Protein AF-A0A2A9NDW4-F1 (afdb_monomer_lite)

Sequence (155 aa):
MDPLLYSLLLFYYLFQILFYPLWMMVGGAGGGTKEPDWSLDQALAQIQQLLGTVNSLQHTITQQGQTIAQLQAQAVATPSSSGTPFHGPKMAMLLIYDGSMATCEGFINSCCLYISAKPQEFPNLQIKITWVLGFMQTGMAQLFWDHFLTYMATL

Secondary structure (DSSP, 8-state):
--HHHHHHHHHHHHHHHHHHHHHTTSS------------HHHHHHHHHHHHHHHHHHHHHHHHHHHHHHHHHHHHTTS------------PPPPPPP---HHHHHHHHHHHHHHHHH-GGG--SHHHHHHHHHTT--SHHHHHHHHHHHHHHHT-

Radius of gyration: 23.34 Å; chains: 1; bounding box: 51×56×49 Å

Organism: NCBI:txid703135

Foldseek 3Di:
DDPVVVVLVVVVVVLCVVCVVVVVVPDDDDDDDPDPPDDPVNVVVVVVVVVVVVVVVVVVVVVVVVVVVVVVVVVVPDDDDDDDDPPDDPQPDQAQDQSDPVCSVVNVVSLVVVCVVCVVCVVDPVSSVVVSLVSQVHHPSNVVSVVVVVVVVVD

pLDDT: mean 70.61, std 15.89, range [37.47, 95.75]

Structure (mmCIF, N/CA/C/O backbone):
data_AF-A0A2A9NDW4-F1
#
_entry.id   AF-A0A2A9NDW4-F1
#
loop_
_atom_site.group_PDB
_atom_site.id
_atom_site.type_symbol
_atom_site.label_atom_id
_atom_site.label_alt_id
_atom_site.label_comp_id
_atom_site.label_asym_id
_atom_site.label_entity_id
_atom_site.label_seq_id
_atom_site.pdbx_PDB_ins_code
_atom_site.Cartn_x
_atom_site.Cartn_y
_atom_site.Cartn_z
_atom_site.occupancy
_atom_site.B_iso_or_equiv
_atom_site.auth_seq_id
_atom_site.auth_comp_id
_atom_site.auth_asym_id
_atom_site.auth_atom_id
_atom_site.pdbx_PDB_model_num
ATOM 1 N N . MET A 1 1 ? 1.323 8.351 12.277 1.00 49.44 1 MET A N 1
ATOM 2 C CA . MET A 1 1 ? 1.410 7.766 10.923 1.00 49.44 1 MET A CA 1
ATOM 3 C C . MET A 1 1 ? 0.989 6.312 11.029 1.00 49.44 1 MET A C 1
ATOM 5 O O . MET A 1 1 ? 1.473 5.640 11.931 1.00 49.44 1 MET A O 1
ATOM 9 N N . ASP A 1 2 ? 0.030 5.873 10.216 1.00 57.97 2 ASP A N 1
ATOM 10 C CA . ASP A 1 2 ? -0.610 4.560 10.365 1.00 57.97 2 ASP A CA 1
ATOM 11 C C . ASP A 1 2 ? 0.348 3.418 9.946 1.00 57.97 2 ASP A C 1
ATOM 13 O O . ASP A 1 2 ? 0.918 3.489 8.853 1.00 57.97 2 ASP A O 1
ATOM 17 N N . PRO A 1 3 ? 0.557 2.368 10.765 1.00 50.66 3 PRO A N 1
ATOM 18 C CA . PRO A 1 3 ? 1.447 1.246 10.435 1.00 50.66 3 PRO A CA 1
ATOM 19 C C . PRO A 1 3 ? 1.051 0.499 9.152 1.00 50.66 3 PRO A C 1
ATOM 21 O O . PRO A 1 3 ? 1.903 -0.082 8.474 1.00 50.66 3 PRO A O 1
ATOM 24 N N . LEU A 1 4 ? -0.237 0.539 8.793 1.00 54.03 4 LEU A N 1
ATOM 25 C CA . LEU A 1 4 ? -0.720 0.004 7.523 1.00 54.03 4 LEU A CA 1
ATOM 26 C C . LEU A 1 4 ? -0.234 0.808 6.333 1.00 54.03 4 LEU A C 1
ATOM 28 O O . LEU A 1 4 ? 0.123 0.220 5.318 1.00 54.03 4 LEU A O 1
ATOM 32 N N . LEU A 1 5 ? -0.188 2.133 6.471 1.00 56.06 5 LEU A N 1
ATOM 33 C CA . LEU A 1 5 ? 0.316 3.007 5.428 1.00 56.06 5 LEU A CA 1
ATOM 34 C C . LEU A 1 5 ? 1.780 2.672 5.154 1.00 56.06 5 LEU A C 1
ATOM 36 O O . LEU A 1 5 ? 2.146 2.536 4.001 1.00 56.06 5 LEU A O 1
ATOM 40 N N . TYR A 1 6 ? 2.589 2.445 6.195 1.00 64.25 6 TYR A N 1
ATOM 41 C CA . TYR A 1 6 ? 3.998 2.073 6.039 1.00 64.25 6 TYR A CA 1
ATOM 42 C C . TYR A 1 6 ? 4.167 0.725 5.333 1.00 64.25 6 TYR A C 1
ATOM 44 O O . TYR A 1 6 ? 4.994 0.606 4.439 1.00 64.25 6 TYR A O 1
ATOM 52 N N . SER A 1 7 ? 3.349 -0.272 5.688 1.00 57.53 7 SER A N 1
ATOM 53 C CA . SER A 1 7 ? 3.393 -1.591 5.045 1.00 57.53 7 SER A CA 1
ATOM 54 C C . SER A 1 7 ? 2.930 -1.520 3.586 1.00 57.53 7 SER A C 1
ATOM 56 O O . SER A 1 7 ? 3.605 -2.049 2.715 1.00 57.53 7 SER A O 1
ATOM 58 N N . LEU A 1 8 ? 1.834 -0.809 3.293 1.00 62.78 8 LEU A N 1
ATOM 59 C CA . LEU A 1 8 ? 1.307 -0.594 1.937 1.00 62.78 8 LEU A CA 1
ATOM 60 C C . LEU A 1 8 ? 2.217 0.286 1.074 1.00 62.78 8 LEU A C 1
ATOM 62 O O . LEU A 1 8 ? 2.369 0.009 -0.111 1.00 62.78 8 LEU A O 1
ATOM 66 N N . LEU A 1 9 ? 2.879 1.285 1.661 1.00 60.91 9 LEU A N 1
ATOM 67 C CA . LEU A 1 9 ? 3.953 2.041 1.016 1.00 60.91 9 LEU A CA 1
ATOM 68 C C . LEU A 1 9 ? 5.146 1.140 0.729 1.00 60.91 9 LEU A C 1
ATOM 70 O O . LEU A 1 9 ? 5.694 1.222 -0.360 1.00 60.91 9 LEU A O 1
ATOM 74 N N . LEU A 1 10 ? 5.529 0.260 1.656 1.00 64.38 10 LEU A N 1
ATOM 75 C CA . LEU A 1 10 ? 6.597 -0.705 1.416 1.00 64.38 10 LEU A CA 1
ATOM 76 C C . LEU A 1 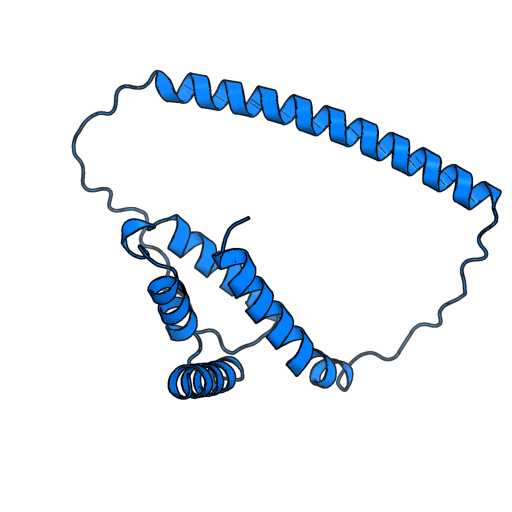10 ? 6.224 -1.644 0.260 1.00 64.38 10 LEU A C 1
ATOM 78 O O . LEU A 1 10 ? 7.049 -1.843 -0.621 1.00 64.38 10 LEU A O 1
ATOM 82 N N . PHE A 1 11 ? 4.977 -2.134 0.203 1.00 65.38 11 PHE A N 1
ATOM 83 C CA . PHE A 1 11 ? 4.450 -2.917 -0.925 1.00 65.38 11 PHE A CA 1
ATOM 84 C C . PHE A 1 11 ? 4.488 -2.122 -2.243 1.00 65.38 11 PHE A C 1
ATOM 86 O O . PHE A 1 11 ? 4.979 -2.637 -3.245 1.00 65.38 11 PHE A O 1
ATOM 93 N N . TYR A 1 12 ? 4.035 -0.864 -2.241 1.00 63.75 12 TYR A N 1
ATOM 94 C CA . TYR A 1 12 ? 4.072 0.033 -3.401 1.00 63.75 12 TYR A CA 1
ATOM 95 C C . TYR A 1 12 ? 5.506 0.287 -3.885 1.00 63.75 12 TYR A C 1
ATOM 97 O O . TYR A 1 12 ? 5.789 0.140 -5.072 1.00 63.75 12 TYR A O 1
ATOM 105 N N . TYR A 1 13 ? 6.434 0.595 -2.975 1.00 62.12 13 TYR A N 1
ATOM 106 C CA . TYR A 1 13 ? 7.842 0.816 -3.301 1.00 62.12 13 TYR A CA 1
ATOM 107 C C . TYR A 1 13 ? 8.533 -0.463 -3.775 1.00 62.12 13 TYR A C 1
ATOM 109 O O . TYR A 1 13 ? 9.346 -0.385 -4.690 1.00 62.12 13 TYR A O 1
ATOM 117 N N . LEU A 1 14 ? 8.206 -1.637 -3.221 1.00 62.69 14 LEU A N 1
ATOM 118 C CA . LEU A 1 14 ? 8.766 -2.909 -3.690 1.00 62.69 14 LEU A CA 1
ATOM 119 C C . LEU A 1 14 ? 8.288 -3.228 -5.110 1.00 62.69 14 LEU A C 1
ATOM 121 O O . LEU A 1 14 ? 9.103 -3.575 -5.962 1.00 62.69 14 LEU A O 1
ATOM 125 N N . PHE A 1 15 ? 6.993 -3.044 -5.388 1.00 59.75 15 PHE A N 1
ATOM 126 C CA . PHE A 1 15 ? 6.433 -3.200 -6.732 1.00 59.75 15 PHE A CA 1
ATOM 127 C C . PHE A 1 15 ? 7.026 -2.190 -7.716 1.00 59.75 15 PHE A C 1
ATOM 129 O O . PHE A 1 15 ? 7.418 -2.562 -8.820 1.00 59.75 15 PHE A O 1
ATOM 136 N N . GLN A 1 16 ? 7.158 -0.927 -7.310 1.00 54.41 16 GLN A N 1
ATOM 137 C CA . GLN A 1 16 ? 7.787 0.096 -8.131 1.00 54.41 16 GLN A CA 1
ATOM 138 C C . GLN A 1 16 ? 9.257 -0.258 -8.406 1.00 54.41 16 GLN A C 1
ATOM 140 O O . GLN A 1 16 ? 9.672 -0.274 -9.551 1.00 54.41 16 GLN A O 1
ATOM 145 N N . ILE A 1 17 ? 10.055 -0.641 -7.414 1.00 56.62 17 ILE A N 1
ATOM 146 C CA . ILE A 1 17 ? 11.479 -0.947 -7.629 1.00 56.62 17 ILE A CA 1
ATOM 147 C C . ILE A 1 17 ? 11.681 -2.201 -8.500 1.00 56.62 17 ILE A C 1
ATOM 149 O O . ILE A 1 17 ? 12.557 -2.202 -9.363 1.00 56.62 17 ILE A O 1
ATOM 153 N N . LEU A 1 18 ? 10.872 -3.249 -8.316 1.00 57.78 18 LEU A N 1
ATOM 154 C CA . LEU A 1 18 ? 11.007 -4.507 -9.063 1.00 57.78 18 LEU A CA 1
ATOM 155 C C . LEU A 1 18 ? 10.470 -4.428 -10.500 1.00 57.78 18 LEU A C 1
ATOM 157 O O . LEU A 1 18 ? 11.050 -5.044 -11.392 1.00 57.78 18 LEU A O 1
ATOM 161 N N . PHE A 1 19 ? 9.394 -3.674 -10.750 1.00 54.53 19 PHE A N 1
ATOM 162 C CA . PHE A 1 19 ? 8.691 -3.701 -12.043 1.00 54.53 19 PHE A CA 1
ATOM 163 C C . PHE A 1 19 ? 8.851 -2.435 -12.897 1.00 54.53 19 PHE A C 1
ATOM 165 O O . PHE A 1 19 ? 8.685 -2.504 -14.117 1.00 54.53 19 PHE A O 1
ATOM 172 N N . TYR A 1 20 ? 9.247 -1.298 -12.318 1.00 57.59 20 TYR A N 1
ATOM 173 C CA . TYR A 1 20 ? 9.575 -0.081 -13.073 1.00 57.59 20 TYR A CA 1
ATOM 174 C C . TYR A 1 20 ? 10.709 -0.259 -14.107 1.00 57.59 20 TYR A C 1
ATOM 176 O O . TYR A 1 20 ? 10.574 0.293 -15.202 1.00 57.59 20 TYR A O 1
ATOM 184 N N . PRO A 1 21 ? 11.778 -1.058 -13.873 1.00 53.12 21 PRO A N 1
ATOM 185 C CA . PRO A 1 21 ? 12.776 -1.305 -14.918 1.00 53.12 21 PRO A CA 1
ATOM 186 C C . PRO A 1 21 ? 12.240 -2.146 -16.090 1.00 53.12 21 PRO A C 1
ATOM 188 O O . PRO A 1 21 ? 12.686 -1.952 -17.218 1.00 53.12 21 PRO A O 1
ATOM 191 N N . LEU A 1 22 ? 11.254 -3.026 -15.868 1.00 49.81 22 LEU A N 1
ATOM 192 C CA . LEU A 1 22 ? 10.623 -3.799 -16.947 1.00 49.81 22 LEU A CA 1
ATOM 193 C C . LEU A 1 22 ? 9.665 -2.938 -17.793 1.00 49.81 22 LEU A C 1
ATOM 195 O O . LEU A 1 22 ? 9.569 -3.129 -19.003 1.00 49.81 22 LEU A O 1
ATOM 199 N N . TRP A 1 23 ? 8.988 -1.965 -17.173 1.00 49.06 23 TRP A N 1
ATOM 200 C CA . TRP A 1 23 ? 8.087 -1.020 -17.849 1.00 49.06 23 TRP A CA 1
ATOM 201 C C . TRP A 1 23 ? 8.849 -0.020 -18.733 1.00 49.06 23 TRP A C 1
ATOM 203 O O . TRP A 1 23 ? 8.456 0.240 -19.870 1.00 49.06 23 TRP A O 1
ATOM 213 N N . MET A 1 24 ? 9.975 0.509 -18.242 1.00 48.28 24 MET A N 1
ATOM 214 C CA . MET A 1 24 ? 10.805 1.496 -18.955 1.00 48.28 24 MET A CA 1
ATOM 215 C C . MET A 1 24 ? 11.462 0.960 -20.237 1.00 48.28 24 MET A C 1
ATOM 217 O O . MET A 1 24 ? 11.920 1.751 -21.058 1.00 48.28 24 MET A O 1
ATOM 221 N N . MET A 1 25 ? 11.485 -0.358 -20.456 1.00 47.88 25 MET A N 1
ATOM 222 C CA . MET A 1 25 ? 12.029 -0.951 -21.683 1.00 47.88 25 MET A CA 1
ATOM 223 C C . MET A 1 25 ? 10.983 -1.137 -22.799 1.00 47.88 25 MET A C 1
ATOM 225 O O . MET A 1 25 ? 11.345 -1.535 -23.903 1.00 47.88 25 MET A O 1
ATOM 229 N N . VAL A 1 26 ? 9.701 -0.834 -22.538 1.00 53.34 26 VAL A N 1
ATOM 230 C CA . VAL A 1 26 ? 8.576 -1.067 -23.474 1.00 53.34 26 VAL A CA 1
ATOM 231 C C . VAL A 1 26 ? 7.783 0.214 -23.800 1.00 53.34 26 VAL A C 1
ATOM 233 O O . VAL A 1 26 ? 6.721 0.154 -24.415 1.00 53.34 26 VAL A O 1
ATOM 236 N N . GLY A 1 27 ? 8.294 1.416 -23.504 1.00 48.34 27 GLY A N 1
ATOM 237 C CA . GLY A 1 27 ? 7.639 2.616 -24.035 1.00 48.34 27 GLY A CA 1
ATOM 238 C C . GLY A 1 27 ? 8.246 3.960 -23.661 1.00 48.34 27 GLY A C 1
ATOM 239 O O . GLY A 1 27 ? 8.223 4.347 -22.499 1.00 48.34 27 GLY A O 1
ATOM 240 N N . GLY A 1 28 ? 8.656 4.717 -24.684 1.00 39.78 28 GLY A N 1
ATOM 241 C CA . GLY A 1 28 ? 8.665 6.182 -24.620 1.00 39.78 28 GLY A CA 1
ATOM 242 C C . GLY A 1 28 ? 9.989 6.862 -24.952 1.00 39.78 28 GLY A C 1
ATOM 243 O O . GLY A 1 28 ? 10.587 7.505 -24.098 1.00 39.78 28 GLY A O 1
ATOM 244 N N . ALA A 1 29 ? 10.416 6.785 -26.213 1.00 51.41 29 ALA A N 1
ATOM 245 C CA . ALA A 1 29 ? 11.373 7.733 -26.770 1.00 51.41 29 ALA A CA 1
ATOM 246 C C . ALA A 1 29 ? 10.713 9.112 -26.957 1.00 51.41 29 ALA A C 1
ATOM 248 O O . ALA A 1 29 ? 9.638 9.199 -27.550 1.00 51.41 29 ALA A O 1
ATOM 249 N N . GLY A 1 30 ? 11.399 10.181 -26.542 1.00 42.00 30 GLY A N 1
ATOM 250 C CA . GLY A 1 30 ? 11.176 11.523 -27.086 1.00 42.00 30 GLY A CA 1
ATOM 251 C C . GLY A 1 30 ? 11.212 12.660 -26.068 1.00 42.00 30 GLY A C 1
ATOM 252 O O . GLY A 1 30 ? 10.313 12.789 -25.246 1.00 42.00 30 GLY A O 1
ATOM 253 N N . GLY A 1 31 ? 12.188 13.558 -26.223 1.00 41.12 31 GLY A N 1
ATOM 254 C CA . GLY A 1 31 ? 12.042 14.952 -25.792 1.00 41.12 31 GLY A CA 1
ATOM 255 C C . GLY A 1 31 ? 13.272 15.516 -25.098 1.00 41.12 31 GLY A C 1
ATOM 256 O O . GLY A 1 31 ? 13.439 15.349 -23.897 1.00 41.12 31 GLY A O 1
ATOM 257 N N . GLY A 1 32 ? 14.122 16.198 -25.868 1.00 47.66 32 GLY A N 1
ATOM 258 C CA . GLY A 1 32 ? 15.352 16.827 -25.397 1.00 47.66 32 GLY A CA 1
ATOM 259 C C . GLY A 1 32 ? 15.128 17.853 -24.288 1.00 47.66 32 GLY A C 1
ATOM 260 O O . GLY A 1 32 ? 14.300 18.757 -24.399 1.00 47.66 32 GLY A O 1
ATOM 261 N N . THR A 1 33 ? 15.926 17.736 -23.236 1.00 37.47 33 THR A N 1
ATOM 262 C CA . THR A 1 33 ? 16.025 18.725 -22.170 1.00 37.47 33 THR A CA 1
ATOM 263 C C . THR A 1 33 ? 16.878 19.888 -22.662 1.00 37.47 33 THR A C 1
ATOM 265 O O . THR A 1 33 ? 18.104 19.795 -22.709 1.00 37.47 33 THR A O 1
ATOM 268 N N . LYS A 1 34 ? 16.231 20.992 -23.044 1.00 47.59 34 LYS A N 1
ATOM 269 C CA . LYS A 1 34 ? 16.889 22.298 -22.991 1.00 47.59 34 LYS A CA 1
ATOM 270 C C . LYS A 1 34 ? 17.051 22.636 -21.514 1.00 47.59 34 LYS A C 1
ATOM 272 O O . LYS A 1 34 ? 16.051 22.754 -20.809 1.00 47.59 34 LYS A O 1
ATOM 277 N N . GLU A 1 35 ? 18.295 22.713 -21.059 1.00 49.81 35 GLU A N 1
ATOM 278 C CA . GLU A 1 35 ? 18.628 23.213 -19.729 1.00 49.81 35 GLU A CA 1
ATOM 279 C C . GLU A 1 35 ? 17.950 24.578 -19.516 1.00 49.81 35 GLU A C 1
ATOM 281 O O . GLU A 1 35 ? 18.068 25.454 -20.379 1.00 49.81 35 GLU A O 1
ATOM 286 N N . PRO A 1 36 ? 17.191 24.772 -18.425 1.00 54.62 36 PRO A N 1
ATOM 287 C CA . PRO A 1 36 ? 16.681 26.086 -18.085 1.00 54.62 36 PRO A CA 1
ATOM 288 C C . PRO A 1 36 ? 17.848 26.940 -17.581 1.00 54.62 36 PRO A C 1
ATOM 290 O O . PRO A 1 36 ? 18.411 26.671 -16.521 1.00 54.62 36 PRO A O 1
ATOM 293 N N . ASP A 1 37 ? 18.207 27.959 -18.357 1.00 51.44 37 ASP A N 1
ATOM 294 C CA . ASP A 1 37 ? 19.115 29.032 -17.957 1.00 51.44 37 ASP A CA 1
ATOM 295 C C . ASP A 1 37 ? 18.485 29.780 -16.771 1.00 51.44 37 ASP A C 1
ATOM 297 O O . ASP A 1 37 ? 17.542 30.557 -16.928 1.00 51.44 37 ASP A O 1
ATOM 301 N N . TRP A 1 38 ? 18.909 29.449 -15.552 1.00 62.22 38 TRP A N 1
ATOM 302 C CA . TRP A 1 38 ? 18.424 30.088 -14.335 1.00 62.22 38 TRP A CA 1
ATOM 303 C C . TRP A 1 38 ? 19.325 31.283 -14.021 1.00 62.22 38 TRP A C 1
ATOM 305 O O . TRP A 1 38 ? 20.492 31.139 -13.673 1.00 62.22 38 TRP A O 1
ATOM 315 N N . SER A 1 39 ? 18.776 32.492 -14.111 1.00 78.31 39 SER A N 1
ATOM 316 C CA . SER A 1 39 ? 19.431 33.677 -13.551 1.00 78.31 39 SER A CA 1
ATOM 317 C C . SER A 1 39 ? 19.226 33.721 -12.028 1.00 78.31 39 SER A C 1
ATOM 319 O O . SER A 1 39 ? 18.146 33.391 -11.530 1.00 78.31 39 SER A O 1
ATOM 321 N N . LEU A 1 40 ? 20.246 34.140 -11.267 1.00 75.75 40 LEU A N 1
ATOM 322 C CA . LEU A 1 40 ? 20.221 34.221 -9.795 1.00 75.75 40 LEU A CA 1
ATOM 323 C C . LEU A 1 40 ? 19.044 35.070 -9.273 1.00 75.75 40 LEU A C 1
ATOM 325 O O . LEU A 1 40 ? 18.391 34.699 -8.297 1.00 75.75 40 LEU A O 1
ATOM 329 N N . ASP A 1 41 ? 18.728 36.169 -9.960 1.00 78.75 41 ASP A N 1
ATOM 330 C CA . ASP A 1 41 ? 17.586 37.034 -9.642 1.00 78.75 41 ASP A CA 1
ATOM 331 C C . ASP A 1 41 ? 16.243 36.315 -9.812 1.00 78.75 41 ASP A C 1
ATOM 333 O O . ASP A 1 41 ? 15.319 36.483 -9.012 1.00 78.75 41 ASP A O 1
ATOM 337 N N . GLN A 1 42 ? 16.139 35.451 -10.822 1.00 80.88 42 GLN A N 1
ATOM 338 C CA . GLN A 1 42 ? 14.939 34.658 -11.064 1.00 80.88 42 GLN A CA 1
ATOM 339 C C . GLN A 1 42 ? 14.757 33.582 -9.986 1.00 80.88 42 GLN A C 1
ATOM 341 O O . GLN A 1 42 ? 13.636 33.352 -9.531 1.00 80.88 42 GLN A O 1
ATOM 346 N N . ALA A 1 43 ? 15.850 32.964 -9.530 1.00 82.62 43 ALA A N 1
ATOM 347 C CA . ALA A 1 43 ? 15.813 32.011 -8.424 1.00 82.62 43 ALA A CA 1
ATOM 348 C C . ALA A 1 43 ? 15.368 32.682 -7.110 1.00 82.62 43 ALA A C 1
ATOM 350 O O . ALA A 1 43 ? 14.521 32.146 -6.394 1.00 82.62 43 ALA A O 1
ATOM 351 N N . LEU A 1 44 ? 15.866 33.889 -6.823 1.00 87.12 44 LEU A N 1
ATOM 352 C CA . LEU A 1 44 ? 15.460 34.679 -5.655 1.00 87.12 44 LEU A CA 1
ATOM 353 C C . LEU A 1 44 ? 13.968 35.039 -5.682 1.00 87.12 44 LEU A C 1
ATOM 355 O O . LEU A 1 44 ? 13.281 34.863 -4.673 1.00 87.12 44 LEU A O 1
ATOM 359 N N . ALA A 1 45 ? 13.444 35.467 -6.834 1.00 88.25 45 ALA A N 1
ATOM 360 C CA . ALA A 1 45 ? 12.020 35.759 -6.991 1.00 88.25 45 ALA A CA 1
ATOM 361 C C . ALA A 1 45 ? 11.139 34.515 -6.760 1.00 88.25 45 ALA A C 1
ATOM 363 O O . ALA A 1 45 ? 10.115 34.596 -6.078 1.00 88.25 45 ALA A O 1
ATOM 364 N N . GLN A 1 46 ? 11.557 33.344 -7.257 1.00 87.00 46 GLN A N 1
ATOM 365 C CA . GLN A 1 46 ? 10.823 32.094 -7.033 1.00 87.00 46 GLN A CA 1
ATOM 366 C C . GLN A 1 46 ? 10.813 31.667 -5.561 1.00 87.00 46 GLN A C 1
ATOM 368 O O . GLN A 1 46 ? 9.775 31.233 -5.057 1.00 87.00 46 GLN A O 1
ATOM 373 N N . ILE A 1 47 ? 11.927 31.836 -4.844 1.00 91.00 47 ILE A N 1
ATOM 374 C CA . ILE A 1 47 ? 12.003 31.527 -3.409 1.00 91.00 47 ILE A CA 1
ATOM 375 C C . ILE A 1 47 ? 11.060 32.434 -2.608 1.00 91.00 47 ILE A C 1
ATOM 377 O O . ILE A 1 47 ? 10.355 31.960 -1.714 1.00 91.00 47 ILE A O 1
ATOM 381 N N . GLN A 1 48 ? 10.984 33.723 -2.947 1.00 90.56 48 GLN A N 1
ATOM 382 C CA . GLN A 1 48 ? 10.055 34.640 -2.281 1.00 90.56 48 GLN A CA 1
ATOM 383 C C . GLN A 1 48 ? 8.588 34.286 -2.548 1.00 90.56 48 GLN A C 1
ATOM 385 O O . GLN A 1 48 ? 7.764 34.338 -1.632 1.00 90.56 48 GLN A O 1
ATOM 390 N N . GLN A 1 49 ? 8.260 33.850 -3.766 1.00 91.62 49 GLN A N 1
ATOM 391 C CA . GLN A 1 49 ? 6.909 33.400 -4.093 1.00 91.62 49 GLN A CA 1
ATOM 392 C C . GLN A 1 49 ? 6.533 32.111 -3.341 1.00 91.62 49 GLN A C 1
ATOM 394 O O . GLN A 1 49 ? 5.393 31.956 -2.888 1.00 91.62 49 GLN A O 1
ATOM 399 N N . LEU A 1 50 ? 7.493 31.202 -3.148 1.00 93.88 50 LEU A N 1
ATOM 400 C CA . LEU A 1 50 ? 7.284 29.984 -2.370 1.00 93.88 50 LEU A CA 1
ATOM 401 C C . LEU A 1 50 ? 7.002 30.305 -0.899 1.00 93.88 50 LEU A C 1
ATOM 403 O O . LEU A 1 50 ? 6.056 29.765 -0.332 1.00 93.88 50 LEU A O 1
ATOM 407 N N . LEU A 1 51 ? 7.746 31.240 -0.302 1.00 94.69 51 LEU A N 1
ATOM 408 C CA . LEU A 1 51 ? 7.495 31.705 1.067 1.00 94.69 51 LEU A CA 1
ATOM 409 C C . LEU A 1 51 ? 6.100 32.329 1.215 1.00 94.69 51 LEU A C 1
ATOM 411 O O . LEU A 1 51 ? 5.395 32.043 2.184 1.00 94.69 51 LEU A O 1
ATOM 415 N N . GLY A 1 52 ? 5.661 33.122 0.233 1.00 95.62 52 GLY A N 1
ATOM 416 C CA . GLY A 1 52 ? 4.294 33.652 0.198 1.00 95.62 52 GLY A CA 1
ATOM 417 C C . GLY A 1 52 ? 3.234 32.546 0.140 1.00 95.62 52 GLY A C 1
ATOM 418 O O . GLY A 1 52 ? 2.238 32.591 0.863 1.00 95.62 52 GLY A O 1
ATOM 419 N N . THR A 1 53 ? 3.487 31.508 -0.660 1.00 93.81 53 THR A N 1
ATOM 420 C CA . THR A 1 53 ? 2.596 30.345 -0.790 1.00 93.81 53 THR A CA 1
ATOM 421 C C . THR A 1 53 ? 2.521 29.547 0.515 1.00 93.81 53 THR A C 1
ATOM 423 O O . THR A 1 53 ? 1.431 29.188 0.958 1.00 93.81 53 THR A O 1
ATOM 426 N N . VAL A 1 54 ? 3.657 29.329 1.185 1.00 95.75 54 VAL A N 1
ATOM 427 C CA . VAL A 1 54 ? 3.720 28.642 2.485 1.00 95.75 54 VAL A CA 1
ATOM 428 C C . VAL A 1 54 ? 2.944 29.412 3.555 1.00 95.75 54 VAL A C 1
ATOM 430 O O . VAL A 1 54 ? 2.162 28.811 4.290 1.00 95.75 54 VAL A O 1
ATOM 433 N N . ASN A 1 55 ? 3.081 30.739 3.603 1.00 94.81 55 ASN A N 1
ATOM 434 C CA . ASN A 1 55 ? 2.329 31.572 4.545 1.00 94.81 55 ASN A CA 1
ATOM 435 C C . ASN A 1 55 ? 0.812 31.496 4.310 1.00 94.81 55 ASN A C 1
ATOM 437 O O . ASN A 1 55 ? 0.038 31.418 5.266 1.00 94.81 55 ASN A O 1
ATOM 441 N N . SER A 1 56 ? 0.378 31.466 3.047 1.00 93.62 56 SER A N 1
ATOM 442 C CA . SER A 1 56 ? -1.036 31.285 2.707 1.00 93.62 56 SER A CA 1
ATOM 443 C C . SER A 1 56 ? -1.558 29.913 3.153 1.00 93.62 56 SER A C 1
ATOM 445 O O . SER A 1 56 ? -2.606 29.834 3.795 1.00 93.62 56 SER A O 1
ATOM 447 N N . LEU A 1 57 ? -0.794 28.841 2.918 1.00 95.44 57 LEU A N 1
ATOM 448 C CA . LEU A 1 57 ? -1.154 27.492 3.367 1.00 95.44 57 LEU A CA 1
ATOM 449 C C . LEU A 1 57 ? -1.231 27.388 4.894 1.00 95.44 57 LEU A C 1
ATOM 451 O O . LEU A 1 57 ? -2.154 26.768 5.419 1.00 95.44 57 LEU A O 1
ATOM 455 N N . GLN A 1 58 ? -0.311 28.026 5.621 1.00 92.56 58 GLN A N 1
ATOM 456 C CA . GLN A 1 58 ? -0.338 28.071 7.085 1.00 92.56 58 GLN A CA 1
ATOM 457 C C . GLN A 1 58 ? -1.645 28.695 7.604 1.00 92.56 58 GLN A C 1
ATOM 459 O O . GLN A 1 58 ? -2.267 28.173 8.536 1.00 92.56 58 GLN A O 1
ATOM 464 N N . HIS A 1 59 ? -2.100 29.778 6.966 1.00 91.56 59 HIS A N 1
ATOM 465 C CA . HIS A 1 59 ? -3.382 30.404 7.278 1.00 91.56 59 HIS A CA 1
ATOM 466 C C . HIS A 1 59 ? -4.556 29.454 6.993 1.00 91.56 59 HIS A C 1
ATOM 468 O O . HIS A 1 59 ? -5.424 29.269 7.847 1.00 91.56 59 HIS A O 1
ATOM 474 N N . THR A 1 60 ? -4.562 28.790 5.833 1.00 92.25 60 THR A N 1
ATOM 475 C CA . THR A 1 60 ? -5.607 27.819 5.471 1.00 92.25 60 THR A CA 1
ATOM 476 C C . THR A 1 60 ? -5.679 26.646 6.450 1.00 92.25 60 THR A C 1
ATOM 478 O O . THR A 1 60 ? -6.776 26.256 6.846 1.00 92.25 60 THR A O 1
ATOM 481 N N . ILE A 1 61 ? -4.540 26.109 6.896 1.00 93.69 61 ILE A N 1
ATOM 482 C CA . ILE A 1 61 ? -4.490 25.019 7.884 1.00 93.69 61 ILE A CA 1
ATOM 483 C C . ILE A 1 61 ? -5.102 25.471 9.215 1.00 93.69 61 ILE A C 1
ATOM 485 O O . ILE A 1 61 ? -5.884 24.738 9.822 1.00 93.69 61 ILE A O 1
ATOM 489 N N . THR A 1 62 ? -4.799 26.698 9.646 1.00 90.44 62 THR A N 1
ATOM 490 C CA . THR A 1 62 ? -5.338 27.261 10.892 1.00 90.44 62 THR A CA 1
ATOM 491 C C . THR A 1 62 ? -6.861 27.411 10.811 1.00 90.44 62 THR A C 1
ATOM 493 O O . THR A 1 62 ? -7.580 27.013 11.728 1.00 90.44 62 THR A O 1
ATOM 496 N N . GLN A 1 63 ? -7.370 27.896 9.676 1.00 91.31 63 GLN A N 1
ATOM 497 C CA . GLN A 1 63 ? -8.805 28.038 9.426 1.00 91.31 63 GLN A CA 1
ATOM 498 C C . GLN A 1 63 ? -9.532 26.684 9.353 1.00 91.31 63 GLN A C 1
ATOM 500 O O . GLN A 1 63 ? -10.628 26.528 9.904 1.00 91.31 63 GLN A O 1
ATOM 505 N N . GLN A 1 64 ? -8.923 25.679 8.715 1.00 89.25 64 GLN A N 1
ATOM 506 C CA . GLN A 1 64 ? -9.474 24.322 8.697 1.00 89.25 64 GLN A CA 1
ATOM 507 C C . GLN A 1 64 ? -9.534 23.726 10.106 1.00 89.25 64 GLN A C 1
ATOM 509 O O . GLN A 1 64 ? -10.554 23.140 10.465 1.00 89.25 64 GLN A O 1
ATOM 514 N N . GLY A 1 65 ? -8.507 23.940 10.935 1.00 90.06 65 GLY A N 1
ATOM 515 C CA . GLY A 1 65 ? -8.494 23.483 12.327 1.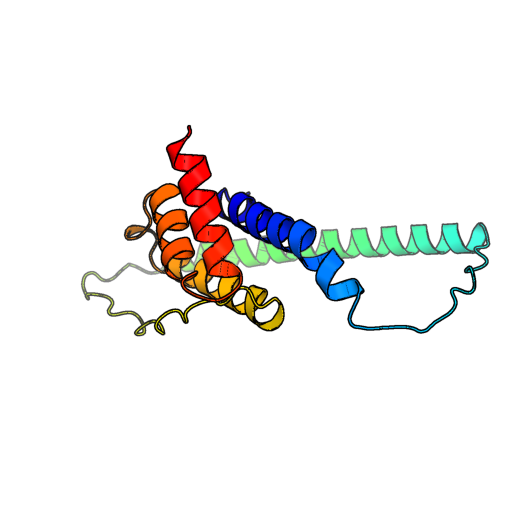00 90.06 65 GLY A CA 1
ATOM 516 C C . GLY A 1 65 ? -9.681 24.011 13.141 1.00 90.06 65 GLY A C 1
ATOM 517 O O . GLY A 1 65 ? -10.334 23.247 13.852 1.00 90.06 65 GLY A O 1
ATOM 518 N N . GLN A 1 66 ? -10.028 25.291 12.982 1.00 81.94 66 GLN A N 1
ATOM 519 C CA . GLN A 1 66 ? -11.198 25.875 13.651 1.00 81.94 66 GLN A CA 1
ATOM 520 C C . GLN A 1 66 ? -12.524 25.302 13.136 1.00 81.94 66 GLN A C 1
ATOM 522 O O . GLN A 1 66 ? -13.436 25.049 13.924 1.00 81.94 66 GLN A O 1
ATOM 527 N N . THR A 1 67 ? -12.620 25.046 11.831 1.00 87.62 67 THR A N 1
ATOM 528 C CA . THR A 1 67 ? -13.817 24.447 11.218 1.00 87.62 67 THR A CA 1
ATOM 529 C C . THR A 1 67 ? -14.047 23.023 11.737 1.00 87.62 67 THR A C 1
ATOM 531 O O . THR A 1 67 ? -15.169 22.653 12.080 1.00 87.62 67 THR A O 1
ATOM 534 N N . ILE A 1 68 ? -12.976 22.234 11.871 1.00 87.19 68 ILE A N 1
ATOM 535 C CA . ILE A 1 68 ? -13.034 20.870 12.414 1.00 87.19 68 ILE A CA 1
ATOM 536 C C . ILE A 1 68 ? -13.472 20.887 13.886 1.00 87.19 68 ILE A C 1
ATOM 538 O O . ILE A 1 68 ? -14.328 20.092 14.274 1.00 87.19 68 ILE A O 1
ATOM 542 N N . ALA A 1 69 ? -12.953 21.821 14.691 1.00 82.69 69 ALA A N 1
ATOM 543 C CA . ALA A 1 69 ? -13.345 21.956 16.094 1.00 82.69 69 ALA A CA 1
ATOM 544 C C . ALA A 1 69 ? -14.846 22.275 16.259 1.00 82.69 69 ALA A C 1
ATOM 546 O O . ALA A 1 69 ? -15.496 21.740 17.158 1.00 82.69 69 ALA A O 1
ATOM 547 N N . GLN A 1 70 ? -15.423 23.090 15.367 1.00 78.50 70 GLN A N 1
ATOM 548 C CA . GLN A 1 70 ? -16.864 23.372 15.370 1.00 78.50 70 GLN A CA 1
ATOM 549 C C . GLN A 1 70 ? -17.707 22.141 15.014 1.00 78.50 70 GLN A C 1
ATOM 551 O O . GLN A 1 70 ? -18.700 21.868 15.689 1.00 78.50 70 GLN A O 1
ATOM 556 N N . LEU A 1 71 ? -17.297 21.365 14.005 1.00 79.19 71 LEU A N 1
ATOM 557 C CA . LEU A 1 71 ? -17.990 20.129 13.623 1.00 79.19 71 LEU A CA 1
ATOM 558 C C . LEU A 1 71 ? -17.955 19.083 14.750 1.00 79.19 71 LEU A C 1
ATOM 560 O O . LEU A 1 71 ? -18.949 18.399 14.994 1.00 79.19 71 LEU A O 1
ATOM 564 N N . GLN A 1 72 ? -16.846 18.996 15.489 1.00 73.56 72 GLN A N 1
ATOM 565 C CA . GLN A 1 72 ? -16.728 18.101 16.643 1.00 73.56 72 GLN A CA 1
ATOM 566 C C . GLN A 1 72 ? -17.595 18.545 17.830 1.00 73.56 72 GLN A C 1
ATOM 568 O O . GLN A 1 72 ? -18.214 17.699 18.472 1.00 73.56 72 GLN A O 1
ATOM 573 N N . ALA A 1 73 ? -17.708 19.852 18.099 1.00 72.38 73 ALA A N 1
ATOM 574 C CA . ALA A 1 73 ? -18.574 20.371 19.162 1.00 72.38 73 ALA A CA 1
ATOM 575 C C . ALA A 1 73 ? -20.071 20.106 18.898 1.00 72.38 73 ALA A C 1
ATOM 577 O O . ALA A 1 73 ? -20.840 19.903 19.836 1.00 72.38 73 ALA A O 1
ATOM 578 N N . GLN A 1 74 ? -20.485 20.055 17.628 1.00 62.81 74 GLN A N 1
ATOM 579 C CA . GLN A 1 74 ? -21.873 19.790 17.238 1.00 62.81 74 GLN A CA 1
ATOM 580 C C . GLN A 1 74 ? -22.250 18.298 17.335 1.00 62.81 74 GLN A C 1
ATOM 582 O O . GLN A 1 74 ? -23.399 17.971 17.630 1.00 62.81 74 GLN A O 1
ATOM 587 N N . ALA A 1 75 ? -21.281 17.389 17.169 1.00 58.47 75 ALA A N 1
ATOM 588 C CA . ALA A 1 75 ? -21.491 15.942 17.278 1.00 58.47 75 ALA A CA 1
ATOM 589 C C . ALA A 1 75 ? -21.771 15.461 18.719 1.00 58.47 75 ALA A C 1
ATOM 591 O O . ALA A 1 75 ? -22.425 14.440 18.908 1.00 58.47 75 ALA A O 1
ATOM 592 N N . VAL A 1 76 ? -21.333 16.203 19.743 1.00 53.09 76 VAL A N 1
ATOM 593 C CA . VAL A 1 76 ? -21.509 15.829 21.164 1.00 53.09 76 VAL A CA 1
ATOM 594 C C . VAL A 1 76 ? -22.944 16.077 21.673 1.00 53.09 76 VAL A C 1
ATOM 596 O O . VAL A 1 76 ? -23.335 15.538 22.704 1.00 53.09 76 VAL A O 1
ATOM 599 N N . ALA A 1 77 ? -23.767 16.847 20.950 1.00 50.16 77 ALA A N 1
ATOM 600 C CA . ALA A 1 77 ? -25.105 17.249 21.400 1.00 50.16 77 ALA A CA 1
ATOM 601 C C . ALA A 1 77 ? -26.261 16.321 20.959 1.00 50.16 77 ALA A C 1
ATOM 603 O O . ALA A 1 77 ? -27.417 16.619 21.262 1.00 50.16 77 ALA A O 1
ATOM 604 N N . THR A 1 78 ? -25.997 15.206 20.263 1.00 44.31 78 THR A N 1
ATOM 605 C CA . THR A 1 78 ? -27.051 14.247 19.869 1.00 44.31 78 THR A CA 1
ATOM 606 C C . THR A 1 78 ? -27.043 13.006 20.771 1.00 44.31 78 THR A C 1
ATOM 608 O O . THR A 1 78 ? -26.051 12.281 20.798 1.00 44.31 78 THR A O 1
ATOM 611 N N . PRO A 1 79 ? -28.121 12.724 21.531 1.00 46.28 79 PRO A N 1
ATOM 612 C CA . PRO A 1 79 ? -28.204 11.503 22.323 1.00 46.28 79 PRO A CA 1
ATOM 613 C C . PRO A 1 79 ? -28.393 10.284 21.410 1.00 46.28 79 PRO A C 1
ATOM 615 O O . PRO A 1 79 ? -29.335 10.216 20.621 1.00 46.28 79 PRO A O 1
ATOM 618 N N . SER A 1 80 ? -27.493 9.308 21.539 1.00 43.56 80 SER A N 1
ATOM 619 C CA . SER A 1 80 ? -27.537 8.017 20.850 1.00 43.56 80 SER A CA 1
ATOM 620 C C . SER A 1 80 ? -28.798 7.232 21.224 1.00 43.56 80 SER A C 1
ATOM 622 O O . SER A 1 80 ? -28.917 6.752 22.352 1.00 43.56 80 SER A O 1
ATOM 624 N N . SER A 1 81 ? -29.728 7.052 20.280 1.00 41.94 81 SER A N 1
ATOM 625 C CA . SER A 1 81 ? -30.808 6.076 20.444 1.00 41.94 81 SER A CA 1
ATOM 626 C C . SER A 1 81 ? -30.256 4.664 20.260 1.00 41.94 81 SER A C 1
ATOM 628 O O . SER A 1 81 ? -29.631 4.347 19.247 1.00 41.94 81 SER A O 1
ATOM 630 N N . SER A 1 82 ? -30.500 3.821 21.252 1.00 50.22 82 SER A N 1
ATOM 631 C CA . SER A 1 82 ? -30.152 2.410 21.293 1.00 50.22 82 SER A CA 1
ATOM 632 C C . SER A 1 82 ? -30.846 1.587 20.198 1.00 50.22 82 SER A C 1
ATOM 634 O O . SER A 1 82 ? -32.044 1.711 19.968 1.00 50.22 82 SER A O 1
ATOM 636 N N . GLY A 1 83 ? -30.082 0.666 19.600 1.00 46.53 83 GLY A N 1
ATOM 637 C CA . GLY A 1 83 ? -30.590 -0.619 19.114 1.00 46.53 83 GLY A CA 1
ATOM 638 C C . GLY A 1 83 ? -31.197 -0.662 17.712 1.00 46.53 83 GLY A C 1
ATOM 639 O O . GLY A 1 83 ? -32.401 -0.823 17.573 1.00 46.53 83 GLY A O 1
ATOM 640 N N . THR A 1 84 ? -30.357 -0.699 16.676 1.00 45.22 84 THR A N 1
ATOM 641 C CA . THR A 1 84 ? -30.649 -1.476 15.456 1.00 45.22 84 THR A CA 1
ATOM 642 C C . THR A 1 84 ? -29.351 -2.100 14.929 1.00 45.22 84 THR A C 1
ATOM 644 O O . THR A 1 84 ? -28.308 -1.443 14.971 1.00 45.22 84 THR A O 1
ATOM 647 N N . PRO A 1 85 ? -29.356 -3.369 14.471 1.00 46.03 85 PRO A N 1
ATOM 648 C CA . PRO A 1 85 ? -28.190 -3.948 13.823 1.00 46.03 85 PRO A CA 1
ATOM 649 C C . PRO A 1 85 ? -27.972 -3.195 12.512 1.00 46.03 85 PRO A C 1
ATOM 651 O O . PRO A 1 85 ? -28.773 -3.277 11.581 1.00 46.03 85 PRO A O 1
ATOM 654 N N . PHE A 1 86 ? -26.905 -2.402 12.475 1.00 46.31 86 PHE A N 1
ATOM 655 C CA . PHE A 1 86 ? -26.521 -1.615 11.316 1.00 46.31 86 PHE A CA 1
ATOM 656 C C . PHE A 1 86 ? -26.071 -2.575 10.208 1.00 46.31 86 PHE A C 1
ATOM 658 O O . PHE A 1 86 ? -24.904 -2.953 10.118 1.00 46.31 86 PHE A O 1
ATOM 665 N N . HIS A 1 87 ? -27.003 -3.006 9.360 1.00 52.69 87 HIS A N 1
ATOM 666 C CA . HIS A 1 87 ? -26.662 -3.624 8.086 1.00 52.69 87 HIS A CA 1
ATOM 667 C C . HIS A 1 87 ? -26.204 -2.508 7.150 1.00 52.69 87 HIS A C 1
ATOM 669 O O . HIS A 1 87 ? -26.976 -1.976 6.355 1.00 52.69 87 HIS A O 1
ATOM 675 N N . GLY A 1 88 ? -24.940 -2.108 7.322 1.00 51.44 88 GLY A N 1
ATOM 676 C CA . GLY A 1 88 ? -24.279 -1.143 6.454 1.00 51.44 88 GLY A CA 1
ATOM 677 C C . GLY A 1 88 ? -24.353 -1.574 4.983 1.00 51.44 88 GLY A C 1
ATOM 678 O O . GLY A 1 88 ? -24.580 -2.758 4.703 1.00 51.44 88 GLY A O 1
ATOM 679 N N . PRO A 1 89 ? -24.179 -0.629 4.039 1.00 48.56 89 PRO A N 1
ATOM 680 C CA . PRO A 1 89 ? -24.246 -0.922 2.614 1.00 48.56 89 PRO A CA 1
ATOM 681 C C . PRO A 1 89 ? -23.397 -2.153 2.301 1.00 48.56 89 PRO A C 1
ATOM 683 O O . PRO A 1 89 ? -22.248 -2.245 2.734 1.00 48.56 89 PRO A O 1
ATOM 686 N N . LYS A 1 90 ? -23.990 -3.127 1.602 1.00 49.16 90 LYS A N 1
ATOM 687 C CA . LYS A 1 90 ? -23.323 -4.368 1.203 1.00 49.16 90 LYS A CA 1
ATOM 688 C C . LYS A 1 90 ? -22.079 -3.994 0.401 1.00 49.16 90 LYS A C 1
ATOM 690 O O . LYS A 1 90 ? -22.185 -3.597 -0.755 1.00 49.16 90 LYS A O 1
ATOM 695 N N . MET A 1 91 ? -20.922 -4.052 1.054 1.00 48.50 91 MET A N 1
ATOM 696 C CA . MET A 1 91 ? -19.666 -3.622 0.454 1.00 48.50 91 MET A CA 1
ATOM 697 C C . MET A 1 91 ? -19.370 -4.519 -0.742 1.00 48.50 91 MET A C 1
ATOM 699 O O . MET A 1 91 ? -19.527 -5.741 -0.659 1.00 48.50 91 MET A O 1
ATOM 703 N N . ALA A 1 92 ? -19.013 -3.894 -1.863 1.00 45.72 92 ALA A N 1
ATOM 704 C CA . ALA A 1 92 ? -18.653 -4.608 -3.074 1.00 45.72 92 ALA A CA 1
ATOM 705 C C . ALA A 1 92 ? -17.526 -5.595 -2.751 1.00 45.72 92 ALA A C 1
ATOM 707 O O . ALA A 1 92 ? -16.571 -5.253 -2.050 1.00 45.72 92 ALA A O 1
ATOM 708 N N . MET A 1 93 ? -17.677 -6.832 -3.222 1.00 55.81 93 MET A N 1
ATOM 709 C CA . MET A 1 93 ? -16.640 -7.848 -3.103 1.00 55.81 93 MET A CA 1
ATOM 710 C C . MET A 1 93 ? -15.355 -7.290 -3.713 1.00 55.81 93 MET A C 1
ATOM 712 O O . MET A 1 93 ? -15.364 -6.832 -4.855 1.00 55.81 93 MET A O 1
ATOM 716 N N . LEU A 1 94 ? -14.276 -7.282 -2.933 1.00 64.44 94 LEU A N 1
ATOM 717 C CA . LEU A 1 94 ? -12.982 -6.825 -3.420 1.00 64.44 94 LEU A CA 1
ATOM 718 C C . LEU A 1 94 ? -12.539 -7.722 -4.568 1.00 64.44 94 LEU A C 1
ATOM 720 O O . LEU A 1 94 ? -12.523 -8.949 -4.451 1.00 64.44 94 LEU A O 1
ATOM 724 N N . LEU A 1 95 ? -12.255 -7.079 -5.697 1.00 70.94 95 LEU A N 1
ATOM 725 C CA . LEU A 1 95 ? -11.786 -7.733 -6.907 1.00 70.94 95 LEU A CA 1
ATOM 726 C C . LEU A 1 95 ? -10.386 -8.309 -6.673 1.00 70.94 95 LEU A C 1
ATOM 728 O O . LEU A 1 95 ? -9.568 -7.718 -5.966 1.00 70.94 95 LEU A O 1
ATOM 732 N N . ILE A 1 96 ? -10.126 -9.464 -7.283 1.00 81.88 96 ILE A N 1
ATOM 733 C CA . ILE A 1 96 ? -8.798 -10.083 -7.312 1.00 81.88 96 ILE A CA 1
ATOM 734 C C . ILE A 1 96 ? -7.838 -9.111 -8.009 1.00 81.88 96 ILE A C 1
ATOM 736 O O . ILE A 1 96 ? -8.134 -8.625 -9.100 1.00 81.88 96 ILE A O 1
ATOM 740 N N . TYR A 1 97 ? -6.704 -8.830 -7.371 1.00 83.81 97 TYR A N 1
ATOM 741 C CA . TYR A 1 97 ? -5.658 -7.961 -7.895 1.00 83.81 97 TYR A CA 1
ATOM 742 C C . TYR A 1 97 ? -4.600 -8.797 -8.614 1.00 83.81 97 TYR A C 1
ATOM 744 O O . TYR A 1 97 ? -4.090 -9.775 -8.070 1.00 83.81 97 TYR A O 1
ATOM 752 N N . ASP A 1 98 ? -4.2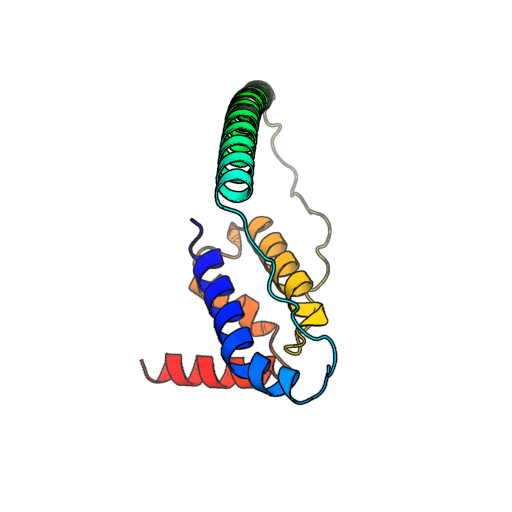73 -8.404 -9.842 1.00 82.75 98 ASP A N 1
ATOM 753 C CA . ASP A 1 98 ? -3.342 -9.107 -10.730 1.00 82.75 98 ASP A CA 1
ATOM 754 C C . ASP A 1 98 ? -1.913 -8.536 -10.699 1.00 82.75 98 ASP A C 1
ATOM 756 O O . ASP A 1 98 ? -1.002 -9.078 -11.329 1.00 82.75 98 ASP A O 1
ATOM 760 N N . GLY A 1 99 ? -1.693 -7.445 -9.960 1.00 78.31 99 GLY A N 1
ATOM 761 C CA . GLY A 1 99 ? -0.410 -6.742 -9.925 1.00 78.31 99 GLY A CA 1
ATOM 762 C C . GLY A 1 99 ? -0.286 -5.622 -10.959 1.00 78.31 99 GLY A C 1
ATOM 763 O O . GLY A 1 99 ? 0.792 -5.045 -11.087 1.00 78.31 99 GLY A O 1
ATOM 764 N N . SER A 1 100 ? -1.350 -5.303 -11.704 1.00 82.06 100 SER A N 1
ATOM 765 C CA . SER A 1 100 ? -1.344 -4.232 -12.699 1.00 82.06 100 SER A CA 1
ATOM 766 C C . SER A 1 100 ? -1.288 -2.847 -12.051 1.00 82.06 100 SER A C 1
ATOM 768 O O . SER A 1 100 ? -2.194 -2.442 -11.319 1.00 82.06 100 SER A O 1
ATOM 770 N N . MET A 1 101 ? -0.275 -2.052 -12.410 1.00 78.75 101 MET A N 1
ATOM 771 C CA . MET A 1 101 ? -0.130 -0.669 -11.927 1.00 78.75 101 MET A CA 1
ATOM 772 C C . MET A 1 101 ? -1.340 0.214 -12.255 1.00 78.75 101 MET A C 1
ATOM 774 O O . MET A 1 101 ? -1.655 1.113 -11.482 1.00 78.75 101 MET A O 1
ATOM 778 N N . ALA A 1 102 ? -2.049 -0.064 -13.355 1.00 80.88 102 ALA A N 1
ATOM 779 C CA . ALA A 1 102 ? -3.242 0.689 -13.744 1.00 80.88 102 ALA A CA 1
ATOM 780 C C . ALA A 1 102 ? -4.400 0.532 -12.742 1.00 80.88 102 ALA A C 1
ATOM 782 O O . ALA A 1 102 ? -5.269 1.396 -12.667 1.00 80.88 102 ALA A O 1
ATOM 783 N N . THR A 1 103 ? -4.418 -0.561 -11.972 1.00 80.25 103 THR A N 1
ATOM 784 C CA . THR A 1 103 ? -5.463 -0.849 -10.975 1.00 80.25 103 THR A CA 1
ATOM 785 C C . THR A 1 103 ? -4.958 -0.765 -9.531 1.00 80.25 103 THR A C 1
ATOM 787 O O . THR A 1 103 ? -5.764 -0.790 -8.602 1.00 80.25 103 THR A O 1
ATOM 790 N N . CYS A 1 104 ? -3.644 -0.595 -9.336 1.00 76.94 104 CYS A N 1
ATOM 791 C CA . CYS A 1 104 ? -2.969 -0.570 -8.036 1.00 76.94 104 CYS A CA 1
ATOM 792 C C . CYS A 1 104 ? -3.545 0.484 -7.078 1.00 76.94 104 CYS A C 1
ATOM 794 O O . CYS A 1 104 ? -3.901 0.166 -5.944 1.00 76.94 104 CYS A O 1
ATOM 796 N N . GLU A 1 105 ? -3.711 1.727 -7.538 1.00 77.94 105 GLU A N 1
ATOM 797 C CA . GLU A 1 105 ? -4.261 2.808 -6.709 1.00 77.94 105 GLU A CA 1
ATOM 798 C C . GLU A 1 105 ? -5.704 2.509 -6.272 1.00 77.94 105 GLU A C 1
ATOM 800 O O . GLU A 1 105 ? -6.045 2.619 -5.092 1.00 77.94 105 GLU A O 1
ATOM 805 N N . GLY A 1 106 ? -6.544 2.060 -7.209 1.00 80.88 106 GLY A N 1
ATOM 806 C CA . GLY A 1 106 ? -7.926 1.672 -6.925 1.00 80.88 106 GLY A CA 1
ATOM 807 C C . GLY A 1 106 ? -8.015 0.511 -5.933 1.00 80.88 106 GLY A C 1
ATOM 808 O O . GLY A 1 106 ? -8.856 0.529 -5.030 1.00 80.88 106 GLY A O 1
ATOM 809 N N . PHE A 1 107 ? -7.116 -0.466 -6.050 1.00 83.88 107 PHE A N 1
ATOM 810 C CA . PHE A 1 107 ? -7.016 -1.591 -5.126 1.00 83.88 107 PHE A CA 1
ATOM 811 C C . PHE A 1 107 ? -6.620 -1.142 -3.711 1.00 83.88 107 PHE A C 1
ATOM 813 O O . PHE A 1 107 ? -7.314 -1.478 -2.750 1.00 83.88 107 PHE A O 1
ATOM 820 N N . ILE A 1 108 ? -5.567 -0.328 -3.569 1.00 81.19 108 ILE A N 1
ATOM 821 C CA . ILE A 1 108 ? -5.111 0.189 -2.265 1.00 81.19 108 ILE A CA 1
ATOM 822 C C . ILE A 1 108 ? -6.216 1.008 -1.594 1.00 81.19 108 ILE A C 1
ATOM 824 O O . ILE A 1 108 ? -6.529 0.785 -0.423 1.00 81.19 108 ILE A O 1
ATOM 828 N N . ASN A 1 109 ? -6.855 1.909 -2.342 1.00 79.25 109 ASN A N 1
ATOM 829 C CA . ASN A 1 109 ? -7.938 2.739 -1.822 1.00 79.25 109 ASN A CA 1
ATOM 830 C C . ASN A 1 109 ? -9.124 1.888 -1.346 1.00 79.25 109 ASN A C 1
ATOM 832 O O . ASN A 1 109 ? -9.675 2.136 -0.271 1.00 79.25 109 ASN A O 1
ATOM 836 N N . SER A 1 110 ? -9.469 0.836 -2.091 1.00 81.94 110 SER A N 1
ATOM 837 C CA . SER A 1 110 ? -10.536 -0.097 -1.716 1.00 81.94 110 SER A CA 1
ATOM 838 C C . SER A 1 110 ? -10.199 -0.882 -0.442 1.00 81.94 110 SER A C 1
ATOM 840 O O . SER A 1 110 ? -11.039 -0.996 0.452 1.00 81.94 110 SER A O 1
ATOM 842 N N . CYS A 1 111 ? -8.961 -1.370 -0.311 1.00 81.81 111 CYS A N 1
ATOM 843 C CA . CYS A 1 111 ? -8.482 -2.050 0.894 1.00 81.81 111 CYS A CA 1
ATOM 844 C C . CYS A 1 111 ? -8.534 -1.132 2.124 1.00 81.81 111 CYS A C 1
ATOM 846 O O . CYS A 1 111 ? -9.055 -1.526 3.170 1.00 81.81 111 CYS A O 1
ATOM 848 N N . CYS A 1 112 ? -8.057 0.109 1.996 1.00 80.75 112 CYS A N 1
ATOM 849 C CA . CYS A 1 112 ? -8.097 1.100 3.070 1.00 80.75 112 CYS A CA 1
ATOM 850 C C . CYS A 1 112 ? -9.532 1.392 3.523 1.00 80.75 112 CYS A C 1
ATOM 852 O O . CYS A 1 112 ? -9.805 1.378 4.726 1.00 80.75 112 CYS A O 1
ATOM 854 N N . LEU A 1 113 ? -10.460 1.604 2.583 1.00 82.25 113 LEU A N 1
ATOM 855 C CA . LEU A 1 113 ? -11.875 1.822 2.895 1.00 82.25 113 LEU A CA 1
ATOM 856 C C . LEU A 1 113 ? -12.486 0.627 3.630 1.00 82.25 113 LEU A C 1
ATOM 858 O O . LEU A 1 113 ? -13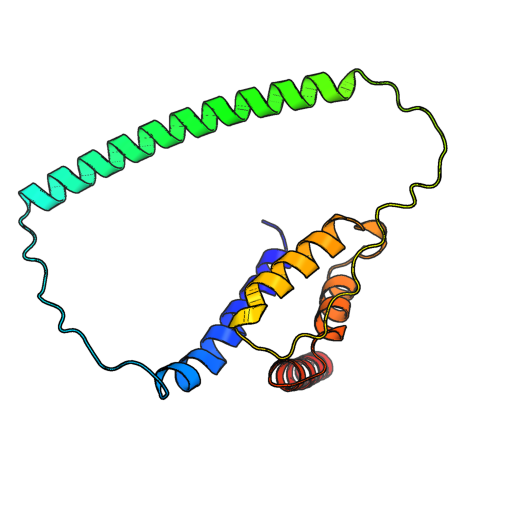.166 0.816 4.637 1.00 82.25 113 LEU A O 1
ATOM 862 N N . TYR A 1 114 ? -12.212 -0.599 3.176 1.00 82.56 114 TYR A N 1
ATOM 863 C CA . TYR A 1 114 ? -12.786 -1.799 3.784 1.00 82.56 114 TYR A CA 1
ATOM 864 C C . TYR A 1 114 ? -12.293 -2.022 5.215 1.00 82.56 114 TYR A C 1
ATOM 866 O O . TYR A 1 114 ? -13.092 -2.253 6.125 1.00 82.56 114 TYR A O 1
ATOM 874 N N . ILE A 1 115 ? -10.985 -1.883 5.433 1.00 80.88 115 ILE A N 1
ATOM 875 C CA . ILE A 1 115 ? -10.379 -2.023 6.760 1.00 80.88 115 ILE A CA 1
ATOM 876 C C . ILE A 1 115 ? -10.890 -0.929 7.708 1.00 80.88 115 ILE A C 1
ATOM 878 O O . ILE A 1 115 ? -11.177 -1.205 8.873 1.00 80.88 115 ILE A O 1
ATOM 882 N N . SER A 1 116 ? -11.050 0.299 7.206 1.00 80.00 116 SER A N 1
ATOM 883 C CA . SER A 1 116 ? -11.531 1.441 7.997 1.00 80.00 116 SER A CA 1
ATOM 884 C C . SER A 1 116 ? -13.010 1.323 8.357 1.00 80.00 116 SER A C 1
ATOM 886 O O . SER A 1 116 ? -13.413 1.716 9.448 1.00 80.00 116 SER A O 1
ATOM 888 N N . ALA A 1 117 ? -13.825 0.758 7.465 1.00 81.12 117 ALA A N 1
ATOM 889 C CA . ALA A 1 117 ? -15.251 0.556 7.698 1.00 81.12 117 ALA A CA 1
ATOM 890 C C . ALA A 1 117 ? -15.541 -0.578 8.697 1.00 81.12 117 ALA A C 1
ATOM 892 O O . ALA A 1 117 ? -16.618 -0.608 9.294 1.00 81.12 117 ALA A O 1
ATOM 893 N N . LYS A 1 118 ? -14.602 -1.514 8.889 1.00 83.00 118 LYS A N 1
ATOM 894 C CA . LYS A 1 118 ? -14.791 -2.696 9.741 1.00 83.00 118 LYS A CA 1
ATOM 895 C C . LYS A 1 118 ? -13.611 -2.973 10.681 1.00 83.00 118 LYS A C 1
ATOM 897 O O . LYS A 1 118 ? -13.086 -4.084 10.693 1.00 83.00 118 LYS A O 1
ATOM 902 N N . PRO A 1 119 ? -13.219 -2.029 11.550 1.00 75.50 119 PRO A N 1
ATOM 903 C CA . PRO A 1 119 ? -12.019 -2.169 12.383 1.00 75.50 119 PRO A CA 1
ATOM 904 C C . PRO A 1 119 ? -12.052 -3.404 13.300 1.00 75.50 119 PRO A C 1
ATOM 906 O O . PRO A 1 119 ? -11.019 -3.992 13.599 1.00 75.50 119 PRO A O 1
ATOM 909 N N . GLN A 1 120 ? -13.250 -3.831 13.695 1.00 83.56 120 GLN A N 1
ATOM 910 C CA . GLN A 1 120 ? -13.498 -5.005 14.530 1.00 83.56 120 GLN A CA 1
ATOM 911 C C . GLN A 1 120 ? -13.275 -6.357 13.822 1.00 83.56 120 GLN A C 1
ATOM 913 O O . GLN A 1 120 ? -12.974 -7.334 14.500 1.00 83.56 120 GLN A O 1
ATOM 918 N N . GLU A 1 121 ? -13.319 -6.419 12.483 1.00 80.00 121 GLU A N 1
ATOM 919 C CA . GLU A 1 121 ? -12.871 -7.599 11.713 1.00 80.00 121 GLU A CA 1
ATOM 920 C C . GLU A 1 121 ? -11.335 -7.630 11.549 1.00 80.00 121 GLU A C 1
ATOM 922 O O . GLU A 1 121 ? -10.759 -8.666 11.222 1.00 80.00 121 GLU A O 1
ATOM 927 N N . PHE A 1 122 ? -10.653 -6.513 11.829 1.00 79.94 122 PHE A N 1
ATOM 928 C CA . PHE A 1 122 ? -9.219 -6.320 11.604 1.00 79.94 122 PHE A CA 1
ATOM 929 C C . PHE A 1 122 ? -8.473 -5.879 12.880 1.00 79.94 122 PHE A C 1
ATOM 931 O O . PHE A 1 122 ? -7.826 -4.825 12.887 1.00 79.94 122 PHE A O 1
ATOM 938 N N . PRO A 1 123 ? -8.521 -6.666 13.972 1.00 75.75 123 PRO A N 1
ATOM 939 C CA . PRO A 1 123 ? -8.013 -6.243 15.277 1.00 75.75 123 PRO A CA 1
ATOM 940 C C . PRO A 1 123 ? -6.483 -6.142 15.345 1.00 75.75 123 PRO A C 1
ATOM 942 O O . PRO A 1 123 ? -5.952 -5.472 16.226 1.00 75.75 123 PRO A O 1
ATOM 945 N N . ASN A 1 124 ? -5.753 -6.789 14.431 1.00 78.12 124 ASN A N 1
ATOM 946 C CA . ASN A 1 124 ? -4.294 -6.739 14.394 1.00 78.12 124 ASN A CA 1
ATOM 947 C C . ASN A 1 124 ? -3.755 -6.591 12.964 1.00 78.12 124 ASN A C 1
ATOM 949 O O . ASN A 1 124 ? -4.454 -6.818 11.973 1.00 78.12 124 ASN A O 1
ATOM 953 N N . LEU A 1 125 ? -2.488 -6.182 12.873 1.00 71.56 125 LEU A N 1
ATOM 954 C CA . LEU A 1 125 ? -1.807 -5.916 11.606 1.00 71.56 125 LEU A CA 1
ATOM 955 C C . LEU A 1 125 ? -1.670 -7.173 10.735 1.00 71.56 125 LEU A C 1
ATOM 957 O O . LEU A 1 125 ? -1.814 -7.085 9.520 1.00 71.56 125 LEU A O 1
ATOM 961 N N . GLN A 1 126 ? -1.443 -8.338 11.341 1.00 70.25 126 GLN A N 1
ATOM 962 C CA . GLN A 1 126 ? -1.276 -9.595 10.614 1.00 70.25 126 GLN A CA 1
ATOM 963 C C . GLN A 1 126 ? -2.551 -9.976 9.851 1.00 70.25 126 GLN A C 1
ATOM 965 O O . GLN A 1 126 ? -2.477 -10.274 8.667 1.00 70.25 126 GLN A O 1
ATOM 970 N N . ILE A 1 127 ? -3.724 -9.871 10.485 1.00 77.00 127 ILE A N 1
ATOM 971 C CA . ILE A 1 127 ? -5.025 -10.135 9.850 1.00 77.00 127 ILE A CA 1
ATOM 972 C C . ILE A 1 127 ? -5.238 -9.190 8.665 1.00 77.00 127 ILE A C 1
ATOM 974 O O . ILE A 1 127 ? -5.671 -9.630 7.605 1.00 77.00 127 ILE A O 1
ATOM 978 N N . LYS A 1 128 ? -4.878 -7.909 8.810 1.00 77.25 128 LYS A N 1
ATOM 979 C CA . LYS A 1 128 ? -4.958 -6.921 7.723 1.00 77.25 128 LYS A CA 1
ATOM 980 C C . LYS A 1 128 ? -4.067 -7.316 6.541 1.00 77.25 128 LYS A C 1
ATOM 982 O O . LYS A 1 128 ? -4.536 -7.331 5.408 1.00 77.25 128 LYS A O 1
ATOM 987 N N . ILE A 1 129 ? -2.809 -7.673 6.804 1.00 75.94 129 ILE A N 1
ATOM 988 C CA . ILE A 1 129 ? -1.839 -8.064 5.770 1.00 75.94 129 ILE A CA 1
ATOM 989 C C . ILE A 1 129 ? -2.272 -9.359 5.079 1.00 75.94 129 ILE A C 1
ATOM 991 O O . ILE A 1 129 ? -2.389 -9.383 3.858 1.00 75.94 129 ILE A O 1
ATOM 995 N N . THR A 1 130 ? -2.560 -10.418 5.839 1.00 77.56 130 THR A N 1
ATOM 996 C CA . THR A 1 130 ? -2.994 -11.715 5.299 1.00 77.56 130 THR A CA 1
ATOM 997 C C . THR A 1 130 ? -4.267 -11.582 4.472 1.00 77.56 130 THR A C 1
ATOM 999 O O . THR A 1 130 ? -4.394 -12.214 3.427 1.00 77.56 130 THR A O 1
ATOM 1002 N N . TRP A 1 131 ? -5.197 -10.733 4.902 1.00 85.88 131 TRP A N 1
ATOM 1003 C CA . TRP A 1 131 ? -6.426 -10.499 4.162 1.00 85.88 131 TRP A CA 1
ATOM 1004 C C . TRP A 1 131 ? -6.185 -9.758 2.839 1.00 85.88 131 TRP A C 1
ATOM 1006 O O . TRP A 1 131 ? -6.706 -10.194 1.819 1.00 85.88 131 TRP A O 1
ATOM 1016 N N . VAL A 1 132 ? -5.346 -8.711 2.811 1.00 83.12 132 VAL A N 1
ATOM 1017 C CA . VAL A 1 132 ? -4.974 -8.017 1.556 1.00 83.12 132 VAL A CA 1
ATOM 1018 C C . VAL A 1 132 ? -4.248 -8.970 0.602 1.00 83.12 132 VAL A C 1
ATOM 1020 O O . VAL A 1 132 ? -4.560 -9.023 -0.587 1.00 83.12 132 VAL A O 1
ATOM 1023 N N . LEU A 1 133 ? -3.324 -9.771 1.137 1.00 80.75 133 LEU A N 1
ATOM 1024 C CA . LEU A 1 133 ? -2.613 -10.821 0.407 1.00 80.75 133 LEU A CA 1
ATOM 1025 C C . LEU A 1 133 ? -3.568 -11.861 -0.201 1.00 80.75 133 LEU A C 1
ATOM 1027 O O . LEU A 1 133 ? -3.302 -12.367 -1.285 1.00 80.75 133 LEU A O 1
ATOM 1031 N N . GLY A 1 134 ? -4.709 -12.133 0.434 1.00 83.81 134 GLY A N 1
ATOM 1032 C CA . GLY A 1 134 ? -5.730 -13.051 -0.077 1.00 83.81 134 GLY A CA 1
ATOM 1033 C C . GLY A 1 134 ? -6.359 -12.637 -1.413 1.00 83.81 134 GLY A C 1
ATOM 1034 O O . GLY A 1 134 ? -6.948 -13.484 -2.079 1.00 83.81 134 GLY A O 1
ATOM 1035 N N . PHE A 1 135 ? -6.220 -11.377 -1.837 1.00 84.56 135 PHE A N 1
ATOM 1036 C CA . PHE A 1 135 ? -6.694 -10.900 -3.143 1.00 84.56 135 PHE A CA 1
ATOM 1037 C C . PHE A 1 135 ? -5.624 -10.963 -4.237 1.00 84.56 135 PHE A C 1
ATOM 1039 O O . PHE A 1 135 ? -5.944 -10.760 -5.405 1.00 84.56 135 PHE A O 1
ATOM 1046 N N . MET A 1 136 ? -4.375 -11.270 -3.887 1.00 83.81 136 MET A N 1
ATOM 1047 C CA . MET A 1 136 ? -3.235 -11.348 -4.804 1.00 83.81 136 MET A CA 1
ATOM 1048 C C . MET A 1 136 ? -3.103 -12.750 -5.418 1.00 83.81 136 MET A C 1
ATOM 1050 O O . MET A 1 136 ? -2.086 -13.415 -5.263 1.00 83.81 136 MET A O 1
ATOM 1054 N N . GLN A 1 137 ? -4.159 -13.237 -6.074 1.00 79.88 137 GLN A N 1
ATOM 1055 C CA . GLN A 1 137 ? -4.244 -14.640 -6.519 1.00 79.88 137 GLN A CA 1
ATOM 1056 C C . GLN A 1 137 ? -3.806 -14.879 -7.966 1.00 79.88 137 GLN A C 1
ATOM 1058 O O . GLN A 1 137 ? -3.818 -16.017 -8.421 1.00 79.88 137 GLN A O 1
ATOM 1063 N N . THR A 1 138 ? -3.485 -13.829 -8.719 1.00 81.12 138 THR A N 1
ATOM 1064 C CA . THR A 1 138 ? -3.167 -13.948 -10.146 1.00 81.12 138 THR A CA 1
ATOM 1065 C C . THR A 1 138 ? -2.075 -12.968 -10.560 1.00 81.12 138 THR A C 1
ATOM 1067 O O . THR A 1 138 ? -1.743 -12.031 -9.830 1.00 81.12 138 THR A O 1
ATOM 1070 N N . GLY A 1 139 ? -1.506 -13.199 -11.740 1.00 81.19 139 GLY A N 1
ATOM 1071 C CA . GLY A 1 139 ? -0.517 -12.325 -12.357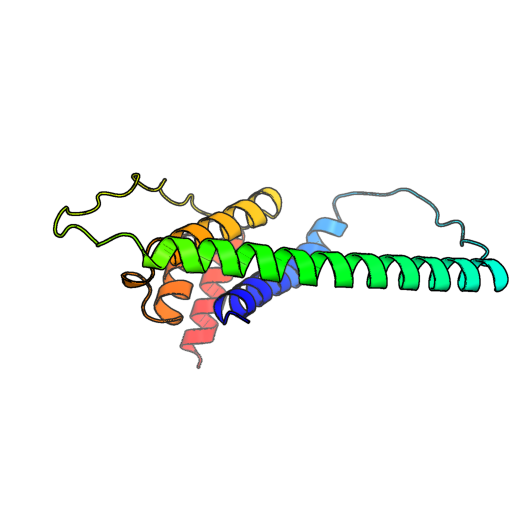 1.00 81.19 139 GLY A CA 1
ATOM 1072 C C .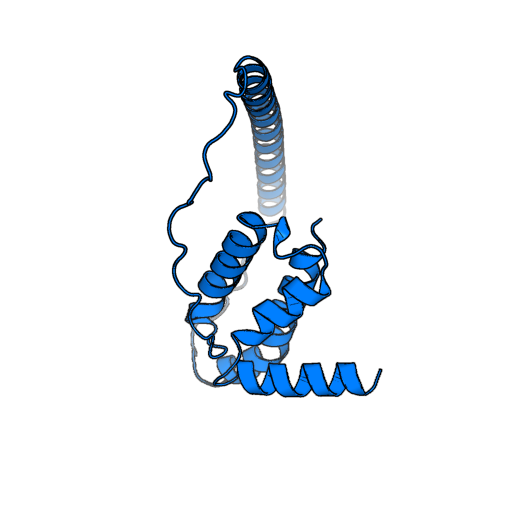 GLY A 1 139 ? 0.729 -12.110 -11.494 1.00 81.19 139 GLY A C 1
ATOM 1073 O O . GLY A 1 139 ? 1.223 -13.017 -10.825 1.00 81.19 139 GLY A O 1
ATOM 1074 N N . MET A 1 140 ? 1.245 -10.883 -11.508 1.00 75.81 140 MET A N 1
ATOM 1075 C CA . MET A 1 140 ? 2.447 -10.512 -10.756 1.00 75.81 140 MET A CA 1
ATOM 1076 C C . MET A 1 140 ? 2.202 -10.467 -9.246 1.00 75.81 140 MET A C 1
ATOM 1078 O O . MET A 1 140 ? 3.130 -10.659 -8.460 1.00 75.81 140 MET A O 1
ATOM 1082 N N . ALA A 1 141 ? 0.954 -10.243 -8.835 1.00 80.25 141 ALA A N 1
ATOM 1083 C CA . ALA A 1 141 ? 0.585 -10.227 -7.427 1.00 80.25 141 ALA A CA 1
ATOM 1084 C C . ALA A 1 141 ? 0.735 -11.613 -6.776 1.00 80.25 141 ALA A C 1
ATOM 1086 O O . ALA A 1 141 ? 1.162 -11.697 -5.625 1.00 80.25 141 ALA A O 1
ATOM 1087 N N . GLN A 1 142 ? 0.488 -12.693 -7.524 1.00 79.62 142 GLN A N 1
ATOM 1088 C CA . GLN A 1 142 ? 0.666 -14.057 -7.019 1.00 79.62 142 GLN A CA 1
ATOM 1089 C C . GLN A 1 142 ? 2.137 -14.391 -6.732 1.00 79.62 142 GLN A C 1
ATOM 1091 O O . GLN A 1 142 ? 2.455 -14.901 -5.663 1.00 79.62 142 GLN A O 1
ATOM 1096 N N . LEU A 1 143 ? 3.052 -14.050 -7.646 1.00 78.81 143 LEU A N 1
ATOM 1097 C CA . LEU A 1 143 ? 4.490 -14.283 -7.443 1.00 78.81 143 LEU A CA 1
ATOM 1098 C C . LEU A 1 143 ? 5.002 -13.577 -6.186 1.00 78.81 143 LEU A C 1
ATOM 1100 O O . LEU A 1 143 ? 5.821 -14.111 -5.439 1.00 78.81 143 LEU A O 1
ATOM 1104 N N . PHE A 1 144 ? 4.493 -12.370 -5.949 1.00 76.44 144 PHE A N 1
ATOM 1105 C CA . PHE A 1 144 ? 4.792 -11.608 -4.753 1.00 76.44 144 PHE A CA 1
ATOM 1106 C C . PHE A 1 144 ? 4.270 -12.301 -3.482 1.00 76.44 144 PHE A C 1
ATOM 1108 O O . PHE A 1 144 ? 5.004 -12.414 -2.498 1.00 76.44 144 PHE A O 1
ATOM 1115 N N . TRP A 1 145 ? 3.029 -12.795 -3.511 1.00 78.19 145 TRP A N 1
ATOM 1116 C CA . TRP A 1 145 ? 2.422 -13.555 -2.417 1.00 78.19 145 TRP A CA 1
ATOM 1117 C C . TRP A 1 145 ? 3.254 -14.791 -2.041 1.00 78.19 145 TRP A C 1
ATOM 1119 O O . TRP A 1 145 ? 3.592 -14.964 -0.867 1.00 78.19 145 TRP A O 1
ATOM 1129 N N . ASP A 1 146 ? 3.663 -15.586 -3.034 1.00 78.62 146 ASP A N 1
ATOM 1130 C CA . ASP A 1 146 ? 4.488 -16.787 -2.840 1.00 78.62 146 ASP A CA 1
ATOM 1131 C C . ASP A 1 146 ? 5.846 -16.451 -2.197 1.00 78.62 146 ASP A C 1
ATOM 1133 O O . ASP A 1 146 ? 6.280 -17.091 -1.229 1.00 78.62 146 ASP A O 1
ATOM 1137 N N . HIS A 1 147 ? 6.516 -15.405 -2.691 1.00 75.31 147 HIS A N 1
ATOM 1138 C CA . HIS A 1 147 ? 7.801 -14.953 -2.152 1.00 75.31 147 HIS A CA 1
ATOM 1139 C C . HIS A 1 147 ? 7.683 -14.435 -0.717 1.00 75.31 147 HIS A C 1
ATOM 1141 O O . HIS A 1 147 ? 8.529 -14.735 0.127 1.00 75.31 147 HIS A O 1
ATOM 1147 N N . PHE A 1 148 ? 6.635 -13.662 -0.431 1.00 74.38 148 PHE A N 1
ATOM 1148 C CA . PHE A 1 148 ? 6.401 -13.098 0.891 1.00 74.38 148 PHE A CA 1
ATOM 1149 C C . PHE A 1 148 ? 6.127 -14.191 1.929 1.00 74.38 148 PHE A C 1
ATOM 1151 O O . PHE A 1 148 ? 6.697 -14.159 3.020 1.00 74.38 148 PHE A O 1
ATOM 1158 N N . LEU A 1 149 ? 5.306 -15.190 1.588 1.00 76.56 149 LEU A N 1
ATOM 1159 C CA . LEU A 1 149 ? 5.058 -16.329 2.471 1.00 76.56 149 LEU A CA 1
ATOM 1160 C C . LEU A 1 149 ? 6.315 -17.160 2.710 1.00 76.56 149 LEU A C 1
ATOM 1162 O O . LEU A 1 149 ? 6.569 -17.555 3.846 1.00 76.56 149 LEU A O 1
ATOM 1166 N N . THR A 1 150 ? 7.123 -17.378 1.671 1.00 75.75 150 THR A N 1
ATOM 1167 C CA . THR A 1 150 ? 8.398 -18.093 1.800 1.00 75.75 150 THR A CA 1
ATOM 1168 C C . THR A 1 150 ? 9.343 -17.360 2.753 1.00 75.75 150 THR A C 1
ATOM 1170 O O . THR A 1 150 ? 9.892 -17.977 3.660 1.00 75.75 150 THR A O 1
ATOM 1173 N N . TYR A 1 151 ? 9.474 -16.038 2.610 1.00 71.06 151 TYR A N 1
ATOM 1174 C CA . TYR A 1 151 ? 10.281 -15.206 3.505 1.00 71.06 151 TYR A CA 1
ATOM 1175 C C . TYR A 1 151 ? 9.797 -15.274 4.962 1.00 71.06 151 TYR A C 1
ATOM 1177 O O . TYR A 1 151 ? 10.598 -15.477 5.873 1.00 71.06 151 TYR A O 1
ATOM 1185 N N . MET A 1 152 ? 8.485 -15.160 5.183 1.00 66.75 152 MET A N 1
ATOM 1186 C CA . MET A 1 152 ? 7.893 -15.251 6.520 1.00 66.75 152 MET A CA 1
ATOM 1187 C C . MET A 1 152 ? 8.044 -16.642 7.147 1.00 66.75 152 MET A C 1
ATOM 1189 O O . MET A 1 152 ? 8.131 -16.738 8.362 1.00 66.75 152 MET A O 1
ATOM 1193 N N . ALA A 1 153 ? 8.072 -17.711 6.346 1.00 70.62 153 ALA A N 1
ATOM 1194 C CA . ALA A 1 153 ? 8.267 -19.078 6.831 1.00 70.62 153 ALA A CA 1
ATOM 1195 C C . ALA A 1 153 ? 9.732 -19.400 7.182 1.00 70.62 153 ALA A C 1
ATOM 1197 O O . ALA A 1 153 ? 9.994 -20.373 7.886 1.00 70.62 153 ALA A O 1
ATOM 1198 N N . THR A 1 154 ? 10.685 -18.611 6.677 1.00 69.50 154 THR A N 1
ATOM 1199 C CA . THR A 1 154 ? 12.122 -18.744 6.979 1.00 69.50 154 THR A CA 1
ATOM 1200 C C . THR A 1 154 ? 12.598 -17.905 8.170 1.00 69.50 154 THR A C 1
ATOM 1202 O O . THR A 1 154 ? 13.774 -17.981 8.526 1.00 69.50 154 THR A O 1
ATOM 1205 N N . LEU A 1 155 ? 11.704 -17.110 8.763 1.00 54.12 155 LEU A N 1
ATOM 1206 C CA . LEU A 1 155 ? 11.923 -16.255 9.935 1.00 54.12 155 LEU A CA 1
ATOM 1207 C C . LEU A 1 155 ? 11.318 -16.887 11.191 1.00 54.12 155 LEU A C 1
ATOM 1209 O O . LEU A 1 155 ? 11.957 -16.751 12.258 1.00 54.12 155 LEU A O 1
#